Protein AF-D3S332-F1 (afdb_monomer_lite)

Foldseek 3Di:
DLVPDQAEEDEDDDQDDPCLVVLVVNLVVVRAAEYEPVHCPDPHPSSVVSVVSPHYYDDDVVSVVVVCCVSPPDPDPPPPPPPPPDPVVVD

pLDDT: mean 85.1, std 14.87, range [50.38, 97.5]

Radius of gyration: 18.42 Å; chains: 1; bounding box: 32×30×62 Å

Structure (mmCIF, N/CA/C/O backbone):
data_AF-D3S332-F1
#
_entry.id   AF-D3S332-F1
#
loop_
_atom_site.group_PDB
_atom_site.id
_atom_site.type_symbol
_atom_site.label_atom_id
_atom_site.label_alt_id
_atom_site.label_comp_id
_atom_site.label_asym_id
_atom_site.label_entity_id
_atom_site.label_seq_id
_atom_site.pdbx_PDB_ins_code
_atom_site.Cartn_x
_atom_site.Cartn_y
_atom_site.Cartn_z
_atom_site.occupancy
_atom_site.B_iso_or_equiv
_atom_site.auth_seq_id
_atom_site.auth_comp_id
_atom_site.auth_asym_id
_atom_site.auth_atom_id
_atom_site.pdbx_PDB_model_num
ATOM 1 N N . MET A 1 1 ? 0.514 13.344 -9.377 1.00 83.88 1 MET A N 1
ATOM 2 C CA . MET A 1 1 ? 1.776 12.565 -9.422 1.00 83.88 1 MET A CA 1
ATOM 3 C C . MET A 1 1 ? 1.545 11.121 -9.825 1.00 83.88 1 MET A C 1
ATOM 5 O O . MET A 1 1 ? 2.344 10.616 -10.596 1.00 83.88 1 MET A O 1
ATOM 9 N N . ALA A 1 2 ? 0.439 10.496 -9.406 1.00 89.50 2 ALA A N 1
ATOM 10 C CA . ALA A 1 2 ? 0.125 9.098 -9.709 1.00 89.50 2 ALA A CA 1
ATOM 11 C C . ALA A 1 2 ? 0.297 8.687 -11.188 1.00 89.50 2 ALA A C 1
ATOM 13 O O . ALA A 1 2 ? 0.733 7.577 -11.455 1.00 89.50 2 ALA A O 1
ATOM 14 N N . LEU A 1 3 ? 0.005 9.573 -12.150 1.00 91.69 3 LEU A N 1
ATOM 15 C CA . LEU A 1 3 ? 0.147 9.267 -13.579 1.00 91.69 3 LEU A CA 1
ATOM 16 C C . LEU A 1 3 ? 1.592 8.986 -14.026 1.00 91.69 3 LEU A C 1
ATOM 18 O O . LEU A 1 3 ? 1.801 8.124 -14.877 1.00 91.69 3 LEU A O 1
ATOM 22 N N . ILE A 1 4 ? 2.565 9.716 -13.475 1.00 93.06 4 ILE A N 1
ATOM 23 C CA . ILE A 1 4 ? 3.975 9.660 -13.901 1.00 93.06 4 ILE A CA 1
ATOM 24 C C . ILE A 1 4 ? 4.839 8.766 -13.007 1.00 93.06 4 ILE A C 1
ATOM 26 O O . ILE A 1 4 ? 6.026 8.610 -13.265 1.00 93.06 4 ILE A O 1
ATOM 30 N N . SER A 1 5 ? 4.272 8.226 -11.931 1.00 92.12 5 SER A N 1
ATOM 31 C CA . SER A 1 5 ? 4.977 7.351 -10.999 1.00 92.12 5 SER A CA 1
ATOM 32 C C . SER A 1 5 ? 4.659 5.890 -11.303 1.00 92.12 5 SER A C 1
ATOM 34 O O . SER A 1 5 ? 3.495 5.538 -11.494 1.00 92.12 5 SER A O 1
ATOM 36 N N . ASP A 1 6 ? 5.671 5.024 -11.269 1.00 92.12 6 ASP A N 1
ATOM 37 C CA . ASP A 1 6 ? 5.466 3.574 -11.391 1.00 92.12 6 ASP A CA 1
ATOM 38 C C . ASP A 1 6 ? 4.729 3.000 -10.175 1.00 92.12 6 ASP A C 1
ATOM 40 O O . ASP A 1 6 ? 3.934 2.071 -10.302 1.00 92.12 6 ASP A O 1
ATOM 44 N N . ALA A 1 7 ? 4.948 3.596 -9.000 1.00 94.31 7 ALA A N 1
ATOM 45 C CA . ALA A 1 7 ? 4.248 3.287 -7.761 1.00 94.31 7 ALA A CA 1
ATOM 46 C C . ALA A 1 7 ? 4.216 4.495 -6.816 1.00 94.31 7 ALA A C 1
ATOM 48 O O . ALA A 1 7 ? 4.984 5.446 -6.960 1.00 94.31 7 ALA A O 1
ATOM 49 N N . THR A 1 8 ? 3.336 4.446 -5.817 1.00 94.81 8 THR A N 1
ATOM 50 C CA . THR A 1 8 ? 3.223 5.452 -4.753 1.00 94.81 8 THR A CA 1
ATOM 51 C C . THR A 1 8 ? 3.431 4.803 -3.390 1.00 94.81 8 THR A C 1
ATOM 53 O O . THR A 1 8 ? 2.823 3.779 -3.089 1.00 94.81 8 THR A O 1
ATOM 56 N N . VAL A 1 9 ? 4.254 5.420 -2.539 1.00 95.25 9 VAL A N 1
ATOM 57 C CA . VAL A 1 9 ? 4.432 5.016 -1.136 1.00 95.25 9 VAL A CA 1
ATOM 58 C C . VAL A 1 9 ? 4.034 6.179 -0.234 1.00 95.25 9 VAL A C 1
ATOM 60 O O . VAL A 1 9 ? 4.608 7.261 -0.331 1.00 95.25 9 VAL A O 1
ATOM 63 N N . ILE A 1 10 ? 3.072 5.962 0.661 1.00 94.88 10 ILE A N 1
ATOM 64 C CA . ILE A 1 10 ? 2.649 6.942 1.665 1.00 94.88 10 ILE A CA 1
ATOM 65 C C . ILE A 1 10 ? 3.225 6.511 3.018 1.00 94.88 10 ILE A C 1
ATOM 67 O O . ILE A 1 10 ? 2.884 5.451 3.548 1.00 94.88 10 ILE A O 1
ATOM 71 N N . VAL A 1 11 ? 4.135 7.325 3.560 1.00 92.81 11 VAL A N 1
ATOM 72 C CA . VAL A 1 11 ? 4.905 6.988 4.770 1.00 92.81 11 VAL A CA 1
ATOM 73 C C . VAL A 1 11 ? 4.246 7.523 6.038 1.00 92.81 11 VAL A C 1
ATOM 75 O O . VAL A 1 11 ? 4.085 6.787 7.008 1.00 92.81 11 VAL A O 1
ATOM 78 N N . GLU A 1 12 ? 3.835 8.788 6.026 1.00 86.69 12 GLU A N 1
ATOM 79 C CA . GLU A 1 12 ? 3.211 9.451 7.167 1.00 86.69 12 GLU A CA 1
ATOM 80 C C . GLU A 1 12 ? 2.195 10.476 6.686 1.00 86.69 12 GLU A C 1
ATOM 82 O O . GLU A 1 12 ? 2.475 11.228 5.751 1.00 86.69 12 GLU A O 1
ATOM 87 N N . VAL A 1 13 ? 1.027 10.513 7.341 1.00 80.06 13 VAL A N 1
ATOM 88 C CA . VAL A 1 13 ? 0.065 11.601 7.174 1.00 80.06 13 VAL A CA 1
ATOM 89 C C . VAL A 1 13 ? -1.025 11.598 8.264 1.00 80.06 13 VAL A C 1
ATOM 91 O O . VAL A 1 13 ? -1.220 10.588 8.945 1.00 80.06 13 VAL A O 1
ATOM 94 N N . GLY A 1 14 ? -1.710 12.734 8.448 1.00 72.56 14 GLY A N 1
ATOM 95 C CA . GLY A 1 14 ? -2.869 12.893 9.344 1.00 72.56 14 GLY A CA 1
ATOM 96 C C . GLY A 1 14 ? -4.221 12.546 8.694 1.00 72.56 14 GLY A C 1
ATOM 97 O O . GLY A 1 14 ? -4.282 12.178 7.524 1.00 72.56 14 GLY A O 1
ATOM 98 N N . GLU A 1 15 ? -5.327 12.675 9.436 1.00 69.69 15 GLU A N 1
ATOM 99 C CA . GLU A 1 15 ? -6.675 12.278 8.972 1.00 69.69 15 GLU A CA 1
ATOM 100 C C . GLU A 1 15 ? -7.155 13.005 7.711 1.00 69.69 15 GLU A C 1
ATOM 102 O O . GLU A 1 15 ? -7.766 12.375 6.846 1.00 69.69 15 GLU A O 1
ATOM 107 N N . SER A 1 16 ? -6.851 14.299 7.578 1.00 64.75 16 SER A N 1
ATOM 108 C CA . SER A 1 16 ? -7.128 15.074 6.368 1.00 64.75 16 SER A CA 1
ATOM 109 C C . SER A 1 16 ? -5.814 15.460 5.706 1.00 64.75 16 SER A C 1
ATOM 111 O O . SER A 1 16 ? -5.008 16.213 6.249 1.00 64.75 16 SER A O 1
ATOM 113 N N . SER A 1 17 ? -5.554 14.895 4.531 1.00 71.00 17 SER A N 1
ATOM 114 C CA . SER A 1 17 ? -4.353 15.229 3.782 1.00 71.00 17 SER A CA 1
ATOM 115 C C . SER A 1 17 ? -4.628 15.306 2.293 1.00 71.00 17 SER A C 1
ATOM 117 O O . SER A 1 17 ? -5.423 14.539 1.745 1.00 71.00 17 SER A O 1
ATOM 119 N N . GLY A 1 18 ? -3.900 16.194 1.613 1.00 82.25 18 GLY A N 1
ATOM 120 C CA . GLY A 1 18 ? -3.872 16.252 0.150 1.00 82.25 18 GLY A CA 1
ATOM 121 C C . GLY A 1 18 ? -3.346 14.968 -0.509 1.00 82.25 18 GLY A C 1
ATOM 122 O O . GLY A 1 18 ? -3.383 14.852 -1.731 1.00 82.25 18 GLY A O 1
ATOM 123 N N . VAL A 1 19 ? -2.888 13.991 0.282 1.00 89.62 19 VAL A N 1
ATOM 124 C CA . VAL A 1 19 ? -2.408 12.686 -0.181 1.00 89.62 19 VAL A CA 1
ATOM 125 C C . VAL A 1 19 ? -3.569 11.707 -0.400 1.00 89.62 19 VAL A C 1
ATOM 127 O O . VAL A 1 19 ? -3.428 10.762 -1.171 1.00 89.62 19 VAL A O 1
ATOM 130 N N . VAL A 1 20 ? -4.746 11.946 0.198 1.00 94.12 20 VAL A N 1
ATOM 131 C CA . VAL A 1 20 ? -5.920 11.067 0.032 1.00 94.12 20 VAL A CA 1
ATOM 132 C C . VAL A 1 20 ? -6.391 11.008 -1.430 1.00 94.12 20 VAL A C 1
ATOM 134 O O . VAL A 1 20 ? -6.508 9.900 -1.958 1.00 94.12 20 VAL A O 1
ATOM 137 N N . PRO A 1 21 ? -6.599 12.135 -2.146 1.00 93.81 21 PRO A N 1
ATOM 138 C CA . PRO A 1 21 ? -6.924 12.078 -3.572 1.00 93.81 21 PRO A CA 1
ATOM 139 C C . PRO A 1 21 ? -5.824 11.413 -4.408 1.00 93.81 21 PRO A C 1
ATOM 141 O O . PRO A 1 21 ? -6.134 10.699 -5.356 1.00 93.81 21 PRO A O 1
ATOM 144 N N . GLN A 1 22 ? -4.549 11.591 -4.042 1.00 92.19 22 GLN A N 1
ATOM 145 C CA . GLN A 1 22 ? -3.421 10.988 -4.762 1.00 92.19 22 GLN A CA 1
ATOM 146 C C . GLN A 1 22 ? -3.381 9.463 -4.611 1.00 92.19 22 GLN A C 1
ATOM 148 O O . GLN A 1 22 ? -3.141 8.764 -5.591 1.00 92.19 22 GLN A O 1
ATOM 153 N N . GLY A 1 23 ? -3.651 8.941 -3.410 1.00 95.25 23 GLY A N 1
ATOM 154 C CA . GLY A 1 23 ? -3.761 7.501 -3.177 1.00 95.25 23 GLY A CA 1
ATOM 155 C C . GLY A 1 23 ? -4.903 6.880 -3.984 1.00 95.25 23 GLY A C 1
ATOM 156 O O . GLY A 1 23 ? -4.708 5.875 -4.667 1.00 95.25 23 GLY A O 1
ATOM 157 N N . TRP A 1 24 ? -6.076 7.520 -3.995 1.00 96.62 24 TRP A N 1
ATOM 158 C CA . TRP A 1 24 ? -7.196 7.062 -4.823 1.00 96.62 24 TRP A CA 1
ATOM 159 C C . TRP A 1 24 ? -6.893 7.139 -6.316 1.00 96.62 24 TRP A C 1
ATOM 161 O O . TRP A 1 24 ? -7.262 6.234 -7.061 1.00 96.62 24 TRP A O 1
ATOM 171 N N . GLU A 1 25 ? -6.204 8.187 -6.764 1.00 97.00 25 GLU A N 1
ATOM 172 C CA . GLU A 1 25 ? -5.784 8.304 -8.155 1.00 97.00 25 GLU A CA 1
ATOM 173 C C . GLU A 1 25 ? -4.803 7.192 -8.549 1.00 97.00 25 GLU A C 1
ATOM 175 O O . GLU A 1 25 ? -4.953 6.625 -9.629 1.00 97.00 25 GLU A O 1
ATOM 180 N N . ALA A 1 26 ? -3.859 6.825 -7.674 1.00 96.50 26 ALA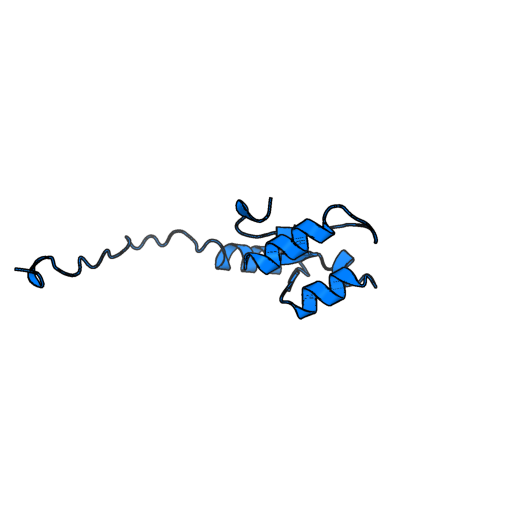 A N 1
ATOM 181 C CA . ALA A 1 26 ? -2.954 5.700 -7.905 1.00 96.50 26 ALA A CA 1
ATOM 182 C C . ALA A 1 26 ? -3.729 4.388 -8.101 1.00 96.50 26 ALA A C 1
ATOM 184 O O . ALA A 1 26 ? -3.557 3.731 -9.128 1.00 96.50 26 ALA A O 1
ATOM 185 N N . LEU A 1 27 ? -4.655 4.066 -7.190 1.00 97.06 27 LEU A N 1
ATOM 186 C CA . LEU A 1 27 ? -5.503 2.875 -7.305 1.00 97.06 27 LEU A CA 1
ATOM 187 C C . LEU A 1 27 ? -6.358 2.894 -8.580 1.00 97.06 27 LEU A C 1
ATOM 189 O O . LEU A 1 27 ? -6.413 1.901 -9.300 1.00 97.06 27 LEU A O 1
ATOM 193 N N . ARG A 1 28 ? -6.979 4.035 -8.906 1.00 96.94 28 ARG A N 1
ATOM 194 C CA . ARG A 1 28 ? -7.804 4.202 -10.115 1.00 96.94 28 ARG A CA 1
ATOM 195 C C . ARG A 1 28 ? -7.009 3.974 -11.402 1.00 96.94 28 ARG A C 1
ATOM 197 O O . ARG A 1 28 ? -7.558 3.462 -12.371 1.00 96.94 28 ARG A O 1
ATOM 204 N N . LEU A 1 29 ? -5.742 4.380 -11.426 1.00 96.25 29 LEU A N 1
ATOM 205 C CA . LEU A 1 29 ? -4.841 4.191 -12.564 1.00 96.25 29 LEU A CA 1
ATOM 206 C C . LEU A 1 29 ? -4.191 2.798 -12.592 1.00 96.25 29 LEU A C 1
ATOM 208 O O . LEU A 1 29 ? -3.372 2.537 -13.470 1.00 96.25 29 LEU A O 1
ATOM 212 N N . GLY A 1 30 ? -4.515 1.916 -11.640 1.00 94.50 30 GLY A N 1
ATOM 213 C CA . GLY A 1 30 ? -3.887 0.600 -11.518 1.00 94.50 30 GLY A CA 1
ATOM 214 C C . GLY A 1 30 ? -2.411 0.670 -11.117 1.00 94.50 30 GLY A C 1
ATOM 215 O O . GLY A 1 30 ? -1.662 -0.274 -11.359 1.00 94.50 30 GLY A O 1
ATOM 216 N N . ARG A 1 31 ? -1.968 1.788 -10.529 1.00 94.81 31 ARG A N 1
ATOM 217 C CA . ARG A 1 31 ? -0.600 1.956 -10.034 1.00 94.81 31 ARG A CA 1
ATOM 218 C C . ARG A 1 31 ? -0.494 1.399 -8.617 1.00 94.81 31 ARG A C 1
ATOM 220 O O . ARG A 1 31 ? -1.346 1.718 -7.783 1.00 94.81 31 ARG A O 1
ATOM 227 N N . PRO A 1 32 ? 0.553 0.619 -8.303 1.00 95.88 32 PRO A N 1
ATOM 228 C CA . PRO A 1 32 ? 0.739 0.103 -6.957 1.00 95.88 32 PRO A CA 1
ATOM 229 C C . PRO A 1 32 ? 0.813 1.216 -5.913 1.00 95.88 32 PRO A C 1
ATOM 231 O O . PRO A 1 32 ? 1.577 2.177 -6.040 1.00 95.88 32 PRO A O 1
ATOM 234 N N . LEU A 1 33 ? -0.005 1.060 -4.875 1.00 96.81 33 LEU A N 1
ATOM 235 C CA . LEU A 1 33 ? -0.069 1.950 -3.727 1.00 96.81 33 LEU A CA 1
ATOM 236 C C . LEU A 1 33 ? 0.385 1.193 -2.483 1.00 96.81 33 LEU A C 1
ATOM 238 O O . LEU A 1 33 ? -0.134 0.121 -2.168 1.00 96.81 33 LEU A O 1
ATOM 242 N N . PHE A 1 34 ? 1.323 1.783 -1.756 1.00 97.25 34 PHE A N 1
ATOM 243 C CA . PHE A 1 34 ? 1.892 1.203 -0.554 1.00 97.25 34 PHE A CA 1
ATOM 244 C C . PHE A 1 34 ? 1.756 2.137 0.647 1.00 97.25 34 PHE A C 1
ATOM 246 O O . PHE A 1 34 ? 2.005 3.338 0.546 1.00 97.25 34 PHE A O 1
ATOM 253 N N . PHE A 1 35 ? 1.455 1.565 1.807 1.00 96.81 35 PHE A N 1
ATOM 254 C CA . PHE A 1 35 ? 1.517 2.236 3.100 1.00 96.81 35 PHE A CA 1
ATOM 255 C C . PHE A 1 35 ? 2.701 1.739 3.911 1.00 96.81 35 PHE A C 1
ATOM 257 O O . PHE A 1 35 ? 2.932 0.533 4.013 1.00 96.81 35 PHE A O 1
ATOM 264 N N . TRP A 1 36 ? 3.433 2.651 4.545 1.00 96.75 36 TRP A N 1
ATOM 265 C CA . TRP A 1 36 ? 4.391 2.248 5.569 1.00 96.75 36 TRP A CA 1
ATOM 266 C C . TRP A 1 36 ? 3.660 1.729 6.814 1.00 96.75 36 TRP A C 1
ATOM 268 O O . TRP A 1 36 ? 2.613 2.262 7.185 1.00 96.75 36 TRP A O 1
ATOM 278 N N . LYS A 1 37 ? 4.213 0.711 7.487 1.00 95.81 37 LYS A N 1
ATOM 279 C CA . LYS A 1 37 ? 3.552 0.040 8.625 1.00 95.81 37 LYS A CA 1
ATOM 280 C C . LYS A 1 37 ? 3.000 0.979 9.696 1.00 95.81 37 LYS A C 1
ATOM 282 O O . LYS A 1 37 ? 1.869 0.793 10.115 1.00 95.81 37 LYS A O 1
ATOM 287 N N . LEU A 1 38 ? 3.748 2.017 10.076 1.00 94.00 38 LEU A N 1
ATOM 288 C CA . LEU A 1 38 ? 3.332 2.938 11.138 1.00 94.00 38 LEU A CA 1
ATOM 289 C C . LEU A 1 38 ? 2.072 3.721 10.764 1.00 94.00 38 LEU A C 1
ATOM 291 O O . LEU A 1 38 ? 1.330 4.128 11.646 1.00 94.00 38 LEU A O 1
ATOM 295 N N . LEU A 1 39 ? 1.833 3.949 9.470 1.00 93.62 39 LEU A N 1
ATOM 296 C CA . LEU A 1 39 ? 0.602 4.560 8.984 1.00 93.62 39 LEU A CA 1
ATOM 297 C C . LEU A 1 39 ? -0.523 3.526 8.876 1.00 93.62 39 LEU A C 1
ATOM 299 O O . LEU A 1 39 ? -1.648 3.817 9.266 1.00 93.62 39 LEU A O 1
ATOM 303 N N . ALA A 1 40 ? -0.217 2.322 8.387 1.00 93.38 40 ALA A N 1
ATOM 304 C CA . ALA A 1 40 ? -1.186 1.231 8.264 1.00 93.38 40 ALA A CA 1
ATOM 305 C C . ALA A 1 40 ? -1.729 0.738 9.619 1.00 93.38 40 ALA A C 1
ATOM 307 O O . ALA A 1 40 ? -2.854 0.255 9.695 1.00 93.38 40 ALA A O 1
ATOM 308 N N . GLU A 1 41 ? -0.936 0.862 10.684 1.00 93.62 41 GLU A N 1
ATOM 309 C CA . GLU A 1 41 ? -1.313 0.511 12.058 1.00 93.62 41 GLU A CA 1
ATOM 310 C C . GLU A 1 41 ? -2.207 1.573 12.724 1.00 93.62 41 GLU A C 1
ATOM 312 O O . GLU A 1 41 ? -2.847 1.284 13.735 1.00 93.62 41 GLU A O 1
ATOM 317 N N . LYS A 1 42 ? -2.299 2.789 12.165 1.00 91.31 42 LYS A N 1
ATOM 318 C CA . LYS A 1 42 ? -3.216 3.822 12.668 1.00 91.31 42 LYS A CA 1
ATOM 319 C C . LYS A 1 42 ? -4.655 3.505 12.268 1.00 91.31 42 LYS A C 1
ATOM 321 O O . LYS A 1 42 ? -4.928 3.023 11.169 1.00 91.31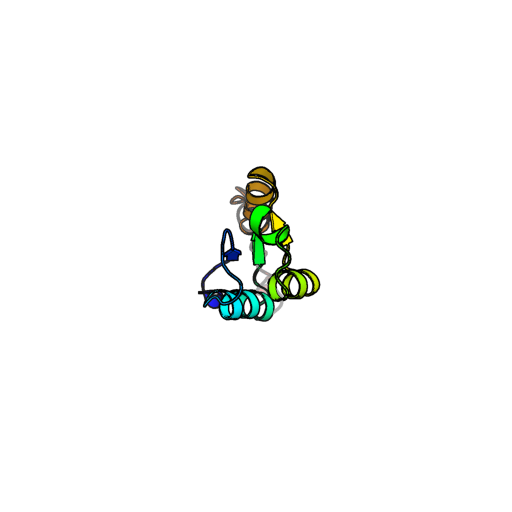 42 LYS A O 1
ATOM 326 N N . ASP A 1 43 ? -5.601 3.865 13.132 1.00 90.25 43 ASP A N 1
ATOM 327 C CA . ASP A 1 43 ? -7.031 3.707 12.859 1.00 90.25 43 ASP A CA 1
ATOM 328 C C . ASP A 1 43 ? -7.579 4.822 11.951 1.00 90.25 43 ASP A C 1
ATOM 330 O O . ASP A 1 43 ? -8.419 5.627 12.340 1.00 90.25 43 ASP A O 1
ATOM 334 N N . ILE A 1 44 ? -7.057 4.903 10.724 1.00 92.81 44 ILE A N 1
ATOM 335 C CA . ILE A 1 44 ? -7.442 5.922 9.748 1.00 92.81 44 ILE A CA 1
ATOM 336 C C . ILE A 1 44 ? -8.359 5.296 8.698 1.00 92.81 44 ILE A C 1
ATOM 338 O O . ILE A 1 44 ? -7.964 4.409 7.937 1.00 92.81 44 ILE A O 1
ATOM 342 N N . ARG A 1 45 ? -9.597 5.797 8.620 1.00 93.12 45 ARG A N 1
ATOM 343 C CA . ARG A 1 45 ? -10.657 5.234 7.770 1.00 93.12 45 ARG A CA 1
ATOM 344 C C . ARG A 1 45 ? -10.238 5.069 6.309 1.00 93.12 45 ARG A C 1
ATOM 346 O O . ARG A 1 45 ? -10.441 4.005 5.737 1.00 93.12 45 ARG A O 1
ATOM 353 N N . TRP A 1 46 ? -9.658 6.100 5.698 1.00 93.62 46 TRP A N 1
ATOM 354 C CA . TRP A 1 46 ? -9.309 6.050 4.276 1.00 93.62 46 TRP A CA 1
ATOM 355 C C . TRP A 1 46 ? -8.138 5.099 3.986 1.00 93.62 46 TRP A C 1
ATOM 357 O O . TRP A 1 46 ? -8.125 4.493 2.919 1.00 93.62 46 TRP A O 1
ATOM 367 N N . VAL A 1 47 ? -7.209 4.904 4.932 1.00 95.38 47 VAL A N 1
ATOM 368 C CA . VAL A 1 47 ? -6.128 3.907 4.810 1.00 95.38 47 VAL A CA 1
ATOM 369 C C . VAL A 1 47 ? -6.743 2.512 4.732 1.00 95.38 47 VAL A C 1
ATOM 371 O O . VAL A 1 47 ? -6.472 1.762 3.795 1.00 95.38 47 VAL A O 1
ATOM 374 N N . LYS A 1 48 ? -7.644 2.197 5.672 1.00 95.06 48 LYS A N 1
ATOM 375 C CA . LYS A 1 48 ? -8.367 0.918 5.711 1.00 95.06 48 LYS A CA 1
ATOM 376 C C . LYS A 1 48 ? -9.181 0.677 4.445 1.00 95.06 48 LYS A C 1
ATOM 378 O O . LYS A 1 48 ? -9.181 -0.436 3.931 1.00 95.06 48 LYS A O 1
ATOM 383 N N . GLU A 1 49 ? -9.861 1.703 3.937 1.00 96.50 49 GLU A N 1
ATOM 384 C CA . GLU A 1 49 ? -10.592 1.598 2.674 1.00 96.50 49 GLU A CA 1
ATOM 385 C C . GLU A 1 49 ? -9.641 1.318 1.509 1.00 96.50 49 GLU A C 1
ATOM 387 O O . GLU A 1 49 ? -9.811 0.310 0.838 1.00 96.50 49 GLU A O 1
ATOM 392 N N . MET A 1 50 ? -8.588 2.112 1.308 1.00 97.19 50 MET A N 1
ATOM 393 C CA . MET A 1 50 ? -7.633 1.895 0.210 1.00 97.19 50 MET A CA 1
ATOM 394 C C . MET A 1 50 ? -6.981 0.506 0.247 1.00 97.19 50 MET A C 1
ATOM 396 O O . MET A 1 50 ? -6.762 -0.093 -0.804 1.00 97.19 50 MET A O 1
ATOM 400 N N . MET A 1 51 ? -6.728 -0.050 1.437 1.00 96.88 51 MET A N 1
ATOM 401 C CA . MET A 1 51 ? -6.241 -1.427 1.581 1.00 96.88 51 MET A CA 1
ATOM 402 C C . MET A 1 51 ? -7.242 -2.471 1.062 1.00 96.88 51 MET A C 1
ATOM 404 O O . MET A 1 51 ? -6.828 -3.447 0.443 1.00 96.88 51 MET A O 1
ATOM 408 N N . LYS A 1 52 ? -8.556 -2.258 1.227 1.00 97.50 52 LYS A N 1
ATOM 409 C CA . LYS A 1 52 ? -9.591 -3.125 0.624 1.00 97.50 52 LYS A CA 1
ATOM 410 C C . LYS A 1 52 ? -9.589 -3.063 -0.905 1.00 97.50 52 LYS A C 1
ATOM 412 O O . LYS A 1 52 ? -9.965 -4.037 -1.545 1.00 97.50 52 LYS A O 1
ATOM 417 N N . TYR A 1 53 ? -9.158 -1.940 -1.47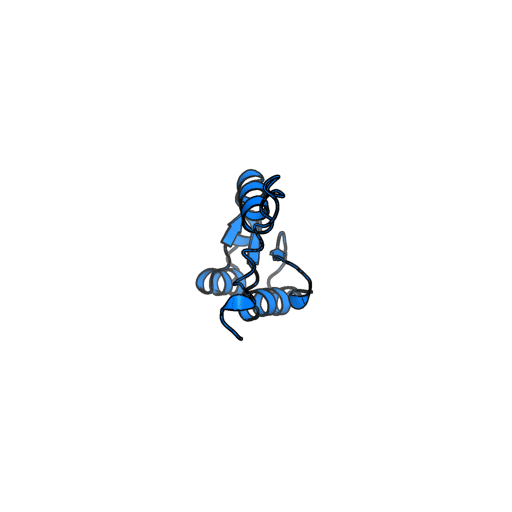7 1.00 97.50 53 TYR A N 1
ATOM 418 C CA . TYR A 1 53 ? -9.051 -1.731 -2.925 1.00 97.50 53 TYR A CA 1
ATOM 419 C C . TYR A 1 53 ? -7.678 -2.120 -3.501 1.00 97.50 53 TYR A C 1
ATOM 421 O O . TYR A 1 53 ? -7.413 -1.853 -4.670 1.00 97.50 53 TYR A O 1
ATOM 429 N N . GLY A 1 54 ? -6.814 -2.770 -2.713 1.00 96.12 54 GLY A N 1
ATOM 430 C CA . GLY A 1 54 ? -5.554 -3.340 -3.198 1.00 96.12 54 GLY A CA 1
ATOM 431 C C . GLY A 1 54 ? -4.295 -2.563 -2.820 1.00 96.12 54 GLY A C 1
ATOM 432 O O . GLY A 1 54 ? -3.213 -2.921 -3.280 1.00 96.12 54 GLY A O 1
ATOM 433 N N . ALA A 1 55 ? -4.389 -1.534 -1.971 1.00 97.25 55 ALA A N 1
ATOM 434 C CA . ALA A 1 55 ? -3.192 -0.946 -1.378 1.00 97.25 55 ALA A CA 1
ATOM 435 C C . ALA A 1 55 ? -2.499 -1.949 -0.436 1.00 97.25 55 ALA A C 1
ATOM 437 O O . ALA A 1 55 ? -3.142 -2.609 0.383 1.00 97.25 55 ALA A O 1
ATOM 438 N N . CYS A 1 56 ? -1.173 -2.028 -0.514 1.00 96.62 56 CYS A N 1
ATOM 439 C CA . CYS A 1 56 ? -0.356 -2.983 0.234 1.00 96.62 56 CYS A CA 1
ATOM 440 C C . CYS A 1 56 ? 0.412 -2.310 1.379 1.00 96.62 56 CYS A C 1
ATOM 442 O O . CYS A 1 56 ? 0.640 -1.104 1.373 1.00 96.62 56 CYS A O 1
ATOM 444 N N . VAL A 1 57 ? 0.865 -3.091 2.363 1.00 97.06 57 VAL A N 1
ATOM 445 C CA . VAL A 1 57 ? 1.654 -2.575 3.497 1.00 97.06 57 VAL A CA 1
ATOM 446 C C . VAL A 1 57 ? 3.118 -2.981 3.363 1.00 97.06 57 VAL A C 1
ATOM 448 O O . VAL A 1 57 ? 3.427 -4.160 3.200 1.00 97.06 57 VAL A O 1
ATOM 451 N N . LEU A 1 58 ? 4.017 -2.009 3.503 1.00 97.25 58 LEU A N 1
ATOM 452 C CA . LEU A 1 58 ? 5.457 -2.213 3.630 1.00 97.25 58 LEU A CA 1
ATOM 453 C C . LEU A 1 58 ? 5.827 -2.225 5.114 1.00 97.25 58 LEU A C 1
ATOM 455 O O . LEU A 1 58 ? 5.716 -1.210 5.808 1.00 97.25 58 LEU A O 1
ATOM 459 N N . ARG A 1 59 ? 6.268 -3.381 5.620 1.00 96.25 59 ARG A N 1
ATOM 460 C CA . ARG A 1 59 ? 6.611 -3.558 7.041 1.00 96.25 59 ARG A CA 1
ATOM 461 C C . ARG A 1 59 ? 8.069 -3.245 7.338 1.00 96.25 59 ARG A C 1
ATOM 463 O O . ARG A 1 59 ? 8.426 -2.934 8.477 1.00 96.25 59 ARG A O 1
ATOM 470 N N . ASN A 1 60 ? 8.919 -3.368 6.329 1.00 95.56 60 ASN A N 1
ATOM 471 C CA . ASN A 1 60 ? 10.353 -3.166 6.430 1.00 95.56 60 ASN A CA 1
ATOM 472 C C . ASN A 1 60 ? 10.957 -2.867 5.048 1.00 95.56 60 ASN A C 1
ATOM 474 O O . ASN A 1 60 ? 10.282 -2.898 4.019 1.00 95.56 60 ASN A O 1
ATOM 478 N N . ILE A 1 61 ? 12.263 -2.611 5.030 1.00 94.12 61 ILE A N 1
ATOM 479 C CA . ILE A 1 61 ? 13.003 -2.311 3.801 1.00 94.12 61 ILE A CA 1
ATOM 480 C C . ILE A 1 61 ? 13.042 -3.482 2.806 1.00 94.12 61 ILE A C 1
ATOM 482 O O . ILE A 1 61 ? 13.171 -3.260 1.606 1.00 94.12 61 ILE A O 1
ATOM 486 N N . ASN A 1 62 ? 12.925 -4.731 3.267 1.00 95.44 62 ASN A N 1
ATOM 487 C CA . ASN A 1 62 ? 12.934 -5.892 2.377 1.00 95.44 62 ASN A CA 1
ATOM 488 C C . ASN A 1 62 ? 11.633 -5.999 1.576 1.00 95.44 62 ASN A C 1
ATOM 490 O O . ASN A 1 62 ? 11.695 -6.375 0.407 1.00 95.44 62 ASN A O 1
ATOM 494 N N . ASP A 1 63 ? 10.491 -5.610 2.152 1.00 94.75 63 ASP A N 1
ATOM 495 C CA . ASP A 1 63 ? 9.235 -5.488 1.402 1.00 94.75 63 ASP A CA 1
ATOM 496 C C . ASP A 1 63 ? 9.371 -4.451 0.282 1.00 94.75 63 ASP A C 1
ATOM 498 O O . ASP A 1 63 ? 8.961 -4.717 -0.846 1.00 94.75 63 ASP A O 1
ATOM 502 N N . LEU A 1 64 ? 10.015 -3.309 0.563 1.00 91.75 64 LEU A N 1
ATOM 503 C CA . LEU A 1 64 ? 10.281 -2.285 -0.450 1.00 91.75 64 LEU A CA 1
ATOM 504 C C . LEU A 1 64 ? 11.205 -2.821 -1.550 1.00 91.75 64 LEU A C 1
ATOM 506 O O . LEU A 1 64 ? 10.889 -2.697 -2.727 1.00 91.75 64 LEU A O 1
ATOM 510 N N . LYS A 1 65 ? 12.317 -3.471 -1.183 1.00 91.75 65 LYS A N 1
ATOM 511 C CA . LYS A 1 65 ? 13.240 -4.086 -2.152 1.00 91.75 65 LYS A CA 1
ATOM 512 C C . LYS A 1 65 ? 12.542 -5.123 -3.031 1.00 91.75 65 LYS A C 1
ATOM 514 O O . LYS A 1 65 ? 12.859 -5.219 -4.212 1.00 91.75 65 LYS A O 1
ATOM 519 N N . ARG A 1 66 ? 11.626 -5.914 -2.464 1.00 91.38 66 ARG A N 1
ATOM 520 C CA . ARG A 1 66 ? 10.816 -6.869 -3.228 1.00 91.38 66 ARG A CA 1
ATOM 521 C C . ARG A 1 66 ? 9.896 -6.134 -4.201 1.00 91.38 66 ARG A C 1
ATOM 523 O O . ARG A 1 66 ? 9.984 -6.406 -5.389 1.00 91.38 66 ARG A O 1
ATOM 530 N N . ALA A 1 67 ? 9.112 -5.170 -3.717 1.00 90.81 67 ALA A N 1
ATOM 531 C CA . ALA A 1 67 ? 8.201 -4.389 -4.551 1.00 90.81 67 ALA A CA 1
ATOM 532 C C . ALA A 1 67 ? 8.933 -3.680 -5.703 1.00 90.81 67 ALA A C 1
ATOM 534 O O . ALA A 1 67 ? 8.474 -3.713 -6.837 1.00 90.81 67 ALA A O 1
ATOM 535 N N . MET A 1 68 ? 10.110 -3.100 -5.446 1.00 89.38 68 MET A N 1
ATOM 536 C CA . MET A 1 68 ? 10.925 -2.463 -6.484 1.00 89.38 68 MET A CA 1
ATOM 537 C C . MET A 1 68 ? 11.375 -3.444 -7.569 1.00 89.38 68 MET A C 1
ATOM 539 O O . MET A 1 68 ? 11.306 -3.096 -8.739 1.00 89.38 68 MET A O 1
ATOM 543 N N . ARG A 1 69 ? 11.806 -4.660 -7.202 1.00 89.25 69 ARG A N 1
ATOM 544 C CA . ARG A 1 69 ? 12.194 -5.689 -8.184 1.00 89.25 69 ARG A CA 1
ATOM 545 C C . ARG A 1 69 ? 11.020 -6.179 -9.028 1.00 89.25 69 ARG A C 1
ATOM 547 O O . ARG A 1 69 ? 11.230 -6.583 -10.161 1.00 89.25 69 ARG A O 1
ATOM 554 N N . GLU A 1 70 ? 9.818 -6.197 -8.464 1.00 86.69 70 GLU A N 1
ATOM 555 C CA . GLU A 1 70 ? 8.605 -6.596 -9.186 1.00 86.69 70 GLU A CA 1
ATOM 556 C C . GLU A 1 70 ? 8.129 -5.493 -10.143 1.00 86.69 70 GLU A C 1
ATOM 558 O O . GLU A 1 70 ? 7.700 -5.787 -11.254 1.00 86.69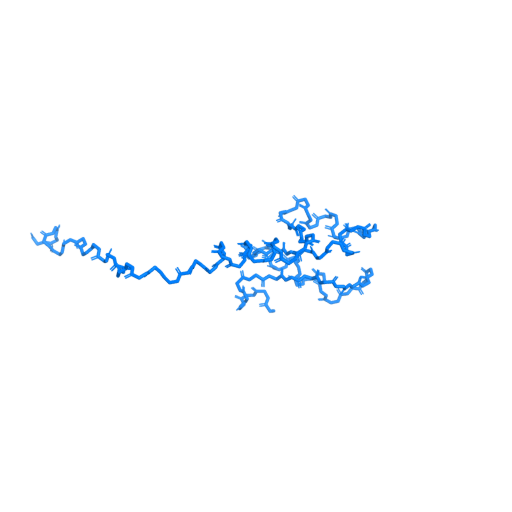 70 GLU A O 1
ATOM 563 N N . LEU A 1 71 ? 8.236 -4.226 -9.729 1.00 85.44 71 LEU A N 1
ATOM 564 C CA . LEU A 1 71 ? 7.863 -3.053 -10.528 1.00 85.44 71 LEU A CA 1
ATOM 565 C C . LEU A 1 71 ? 8.854 -2.756 -11.654 1.00 85.44 71 LEU A C 1
ATOM 567 O O . LEU A 1 71 ? 8.460 -2.400 -12.760 1.00 85.44 71 LEU A O 1
ATOM 571 N N . VAL A 1 72 ? 10.142 -2.869 -11.345 1.00 78.62 72 VAL A N 1
ATOM 572 C CA . VAL A 1 72 ? 11.247 -2.652 -12.270 1.00 78.62 72 VAL A CA 1
ATOM 573 C C . VAL A 1 72 ? 12.089 -3.921 -12.218 1.00 78.62 72 VAL A C 1
ATOM 575 O O . VAL A 1 72 ? 12.981 -4.028 -11.365 1.00 78.62 72 VAL A O 1
ATOM 578 N N . PRO A 1 73 ? 11.789 -4.921 -13.068 1.00 66.56 73 PRO A N 1
ATOM 579 C CA . PRO A 1 73 ? 12.632 -6.099 -13.143 1.00 66.56 73 PRO A CA 1
ATOM 580 C C . PRO A 1 73 ? 14.065 -5.651 -13.450 1.00 66.56 73 PRO A C 1
ATOM 582 O O . PRO A 1 73 ? 14.255 -4.680 -14.194 1.00 66.56 73 PRO A O 1
ATOM 585 N N . PRO A 1 74 ? 15.084 -6.307 -12.861 1.00 66.00 74 PRO A N 1
ATOM 586 C CA . PRO A 1 74 ? 16.456 -6.019 -13.236 1.00 66.00 74 PRO A CA 1
ATOM 587 C C . PRO A 1 74 ? 16.561 -6.145 -14.759 1.00 66.00 74 PRO A C 1
ATOM 589 O O . PRO A 1 74 ? 15.918 -7.044 -15.321 1.00 66.00 74 PRO A O 1
ATOM 592 N N . PRO A 1 75 ? 17.317 -5.253 -15.424 1.00 65.25 75 PRO A N 1
ATOM 593 C CA . PRO A 1 75 ? 17.554 -5.390 -16.849 1.00 65.25 75 PRO A CA 1
ATOM 594 C C . PRO A 1 75 ? 18.026 -6.818 -17.076 1.00 65.25 75 PRO A C 1
ATOM 596 O O . PRO A 1 75 ? 18.999 -7.273 -16.475 1.00 65.25 75 PRO A O 1
ATOM 599 N N . THR A 1 76 ? 17.238 -7.571 -17.832 1.00 67.44 76 THR A N 1
ATOM 600 C CA . THR A 1 76 ? 17.632 -8.917 -18.198 1.00 67.44 76 THR A CA 1
ATOM 601 C C . THR A 1 76 ? 18.763 -8.709 -19.192 1.00 67.44 76 THR A C 1
ATOM 603 O O . THR A 1 76 ? 18.555 -8.062 -20.214 1.00 67.44 76 THR A O 1
ATOM 606 N N . ASP A 1 77 ? 19.961 -9.217 -18.900 1.00 64.06 77 ASP A N 1
ATOM 607 C CA . ASP A 1 77 ? 21.076 -9.222 -19.866 1.00 64.06 77 ASP A CA 1
ATOM 608 C C . ASP A 1 77 ? 20.727 -10.028 -21.136 1.00 64.06 77 ASP A C 1
ATOM 610 O O . ASP A 1 77 ? 21.486 -10.074 -22.103 1.00 64.06 77 ASP A O 1
ATOM 614 N N . GLU A 1 78 ? 19.563 -10.677 -21.139 1.00 60.31 78 GLU A N 1
ATOM 615 C CA . GLU A 1 78 ? 18.974 -11.294 -22.304 1.00 60.31 78 GLU A CA 1
ATOM 616 C C . GLU A 1 78 ? 18.419 -10.197 -23.231 1.00 60.31 78 GLU A C 1
ATOM 618 O O . GLU A 1 78 ? 17.479 -9.487 -22.857 1.00 60.31 78 GLU A O 1
ATOM 623 N N . PRO A 1 79 ? 18.982 -10.024 -24.442 1.00 59.00 79 PRO A N 1
ATOM 624 C CA . PRO A 1 79 ? 18.422 -9.091 -25.403 1.00 59.00 79 PRO A CA 1
ATOM 625 C C . PRO A 1 79 ? 16.952 -9.448 -25.604 1.00 59.00 79 PRO A C 1
ATOM 627 O O . PRO A 1 79 ? 16.629 -10.628 -25.766 1.00 59.00 79 PRO A O 1
ATOM 630 N N . LEU A 1 80 ? 16.075 -8.436 -25.599 1.00 56.59 80 LEU A N 1
ATOM 631 C CA . LEU A 1 80 ? 14.685 -8.582 -26.026 1.00 56.59 80 LEU A CA 1
ATOM 632 C C . LEU A 1 80 ? 14.703 -9.400 -27.319 1.00 56.59 80 LEU A C 1
ATOM 634 O O . LEU A 1 80 ? 15.110 -8.892 -28.367 1.00 56.59 80 LEU A O 1
ATOM 638 N N . LYS A 1 81 ? 14.307 -10.677 -27.244 1.00 51.28 81 LYS A N 1
ATOM 639 C CA . LYS A 1 81 ? 14.014 -11.479 -28.427 1.00 51.28 81 LYS A CA 1
ATOM 640 C C . LYS A 1 81 ? 12.789 -10.832 -29.040 1.00 51.28 81 LYS A C 1
ATOM 642 O O . LYS A 1 81 ? 11.656 -11.211 -28.763 1.00 51.28 81 LYS A O 1
ATOM 647 N N . LEU A 1 82 ? 13.034 -9.813 -29.854 1.00 50.38 82 LEU A N 1
ATOM 648 C CA . LEU A 1 82 ? 12.093 -9.344 -30.838 1.00 50.38 82 LEU A CA 1
ATOM 649 C C . LEU A 1 82 ? 11.956 -10.527 -31.794 1.00 50.38 82 LEU A C 1
ATOM 651 O O . LEU A 1 82 ? 12.732 -10.677 -32.737 1.00 50.38 82 LEU A O 1
ATOM 655 N N . SER A 1 83 ? 11.041 -11.448 -31.489 1.00 59.12 83 SER A N 1
ATOM 656 C CA . SER A 1 83 ? 10.572 -12.378 -32.497 1.00 59.12 83 SER A CA 1
ATOM 657 C C . SER A 1 83 ? 9.909 -11.484 -33.527 1.00 59.12 83 SER A C 1
ATOM 659 O O . SER A 1 83 ? 8.783 -11.026 -33.331 1.00 59.12 83 SER A O 1
ATOM 661 N N . LEU A 1 84 ? 10.665 -11.146 -34.569 1.00 56.47 84 LEU A N 1
ATOM 662 C CA . LEU A 1 84 ? 10.117 -10.658 -35.815 1.00 56.47 84 LEU A CA 1
ATOM 663 C C . LEU A 1 84 ? 9.144 -11.749 -36.247 1.00 56.47 84 LEU A C 1
ATOM 665 O O . LEU A 1 84 ? 9.553 -12.753 -36.825 1.00 56.47 84 LEU A O 1
ATOM 669 N N . VAL A 1 85 ? 7.874 -11.596 -35.870 1.00 60.00 85 VAL A N 1
ATOM 670 C CA . VAL A 1 85 ? 6.781 -12.268 -36.560 1.00 60.00 85 VAL A CA 1
ATOM 671 C C . VAL A 1 85 ? 7.000 -11.881 -38.012 1.00 60.00 85 VAL A C 1
ATOM 673 O O . VAL A 1 85 ? 7.021 -10.694 -38.348 1.00 60.00 85 VAL A O 1
ATOM 676 N N . GLY A 1 86 ? 7.402 -12.876 -38.798 1.00 54.19 86 GLY A N 1
ATOM 677 C CA . GLY A 1 86 ? 8.022 -12.664 -40.088 1.00 54.19 86 GLY A CA 1
ATOM 678 C C . GLY A 1 86 ? 7.073 -11.894 -40.988 1.00 54.19 86 GLY A C 1
ATOM 679 O O . GLY A 1 86 ? 5.936 -12.298 -41.200 1.00 54.19 86 GLY A O 1
ATOM 680 N N . LEU A 1 87 ? 7.571 -10.816 -41.590 1.00 57.38 87 LEU A N 1
ATOM 681 C CA . LEU A 1 87 ? 6.924 -10.151 -42.728 1.00 57.38 87 LEU A CA 1
ATOM 682 C C . LEU A 1 87 ? 6.662 -11.114 -43.909 1.00 57.38 87 LEU A C 1
ATOM 684 O O . LEU A 1 87 ? 5.974 -10.745 -44.854 1.00 57.38 87 LEU A O 1
ATOM 688 N N . SER A 1 88 ? 7.186 -12.342 -43.847 1.00 59.19 88 SER A N 1
ATOM 689 C CA . SER A 1 88 ? 6.889 -13.455 -44.748 1.00 59.19 88 SER A CA 1
ATOM 690 C C . SER A 1 88 ? 5.466 -14.005 -44.637 1.00 59.19 88 SER A C 1
ATOM 692 O O . SER A 1 88 ? 5.043 -14.693 -45.553 1.00 59.19 88 SER A O 1
ATOM 694 N N . ASP A 1 89 ? 4.728 -13.709 -43.563 1.00 55.75 89 ASP A N 1
ATOM 695 C CA . ASP A 1 89 ? 3.328 -14.141 -43.425 1.00 55.75 89 ASP A CA 1
ATOM 696 C C . ASP A 1 89 ? 2.337 -13.150 -44.080 1.00 55.75 89 ASP A C 1
ATOM 698 O O . ASP A 1 89 ? 1.124 -13.349 -44.017 1.00 55.75 89 ASP A O 1
ATOM 702 N N . PHE A 1 90 ? 2.843 -12.072 -44.700 1.00 58.69 90 PHE A N 1
ATOM 703 C CA . PHE A 1 90 ? 2.054 -10.982 -45.296 1.00 58.69 90 PHE A CA 1
ATOM 704 C C . PHE A 1 90 ? 2.322 -10.731 -46.797 1.00 58.69 90 PHE A C 1
ATOM 706 O O . PHE A 1 90 ? 1.824 -9.734 -47.327 1.00 58.69 90 PHE A O 1
ATOM 713 N N . ILE A 1 91 ? 3.065 -11.604 -47.492 1.00 53.84 91 ILE A N 1
ATOM 714 C CA . ILE A 1 91 ? 3.236 -11.566 -48.962 1.00 53.84 91 ILE A CA 1
ATOM 715 C C . ILE A 1 91 ? 2.802 -12.895 -49.571 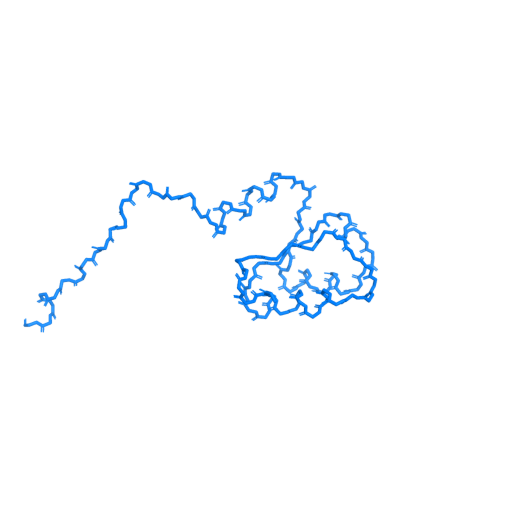1.00 53.84 91 ILE A C 1
ATOM 717 O O . ILE A 1 91 ? 3.286 -13.940 -49.087 1.00 53.84 91 ILE A O 1
#

Sequence (91 aa):
MALISDATVIVEVGESSGVVPQGWEALRLGRPLFFWKLLAEKDIRWVKEMMKYGACVLRNINDLKRAMRELVPPPTDEPLKLSLVGLSDFI

Secondary structure (DSSP, 8-state):
-TTT-S-EEE----SS-THHHHHHHHHHTT--EEEEHHHHTS--HHHHHHHHTT-EEE-SHHH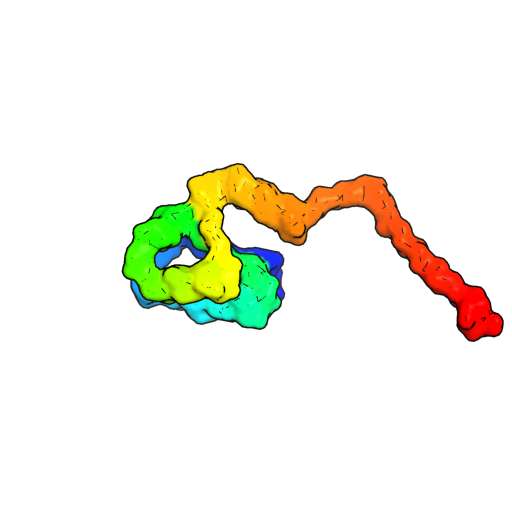HHHHHHHHSPPPPSS--------GGG--

Organism: Ferroglobus placidus (strain DSM 10642 / AEDII12DO) (NCBI:txid589924)